Protein AF-A0AAE4RFW3-F1 (afdb_monomer_lite)

pLDDT: mean 86.4, std 10.26, range [41.56, 93.94]

Radius of gyration: 10.06 Å; chains: 1; bounding box: 22×22×27 Å

Secondary structure (DSSP, 8-state):
------TT-EEEESSSTT-EEEEEEEEGGGTEEEEEETTT--EEEEEGGGEEE--

Foldseek 3Di:
DDPDQDQQFWKDQQVDPPWIFGFHDADPVQQWTWTQTPPPRDIDIDHVVRIDTPD

Structure (mmCIF, N/CA/C/O backbone):
data_AF-A0AAE4RFW3-F1
#
_entry.id   AF-A0AAE4RFW3-F1
#
loop_
_atom_site.group_PDB
_atom_site.id
_atom_site.type_symbol
_atom_site.label_atom_id
_atom_site.label_alt_id
_atom_site.label_comp_id
_atom_site.label_asym_id
_atom_s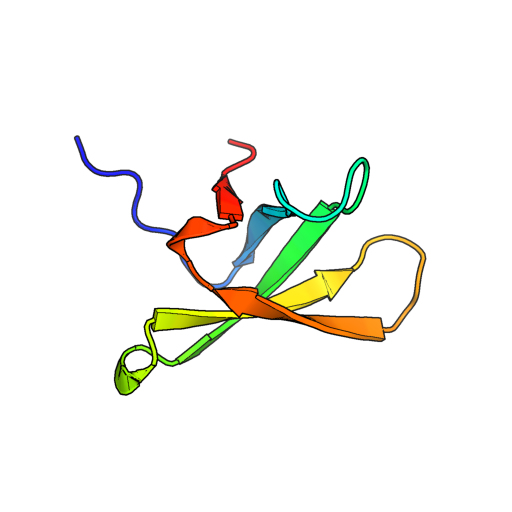ite.label_entity_id
_atom_site.label_seq_id
_atom_site.pdbx_PDB_ins_code
_atom_site.Cartn_x
_atom_site.Cartn_y
_atom_site.Cartn_z
_atom_site.occupancy
_atom_site.B_iso_or_equiv
_atom_site.auth_seq_id
_atom_site.auth_comp_id
_atom_site.auth_asym_id
_atom_site.auth_atom_id
_atom_site.pdbx_PDB_model_num
ATOM 1 N N . MET A 1 1 ? -10.626 17.182 6.544 1.00 41.56 1 MET A N 1
ATOM 2 C CA . MET A 1 1 ? -10.908 16.037 5.654 1.00 41.56 1 MET A CA 1
ATOM 3 C C . MET A 1 1 ? -9.649 15.194 5.641 1.00 41.56 1 MET A C 1
ATOM 5 O O . MET A 1 1 ? -8.609 15.742 5.307 1.00 41.56 1 MET A O 1
ATOM 9 N N . SER A 1 2 ? -9.699 13.954 6.126 1.00 49.78 2 SER A N 1
ATOM 10 C CA . SER A 1 2 ? -8.528 13.069 6.146 1.00 49.78 2 SER A CA 1
ATOM 11 C C . SER A 1 2 ? -8.592 12.171 4.918 1.00 49.78 2 SER A C 1
ATOM 13 O O . SER A 1 2 ? -9.531 11.385 4.801 1.00 49.78 2 SER A O 1
ATOM 15 N N . ASP A 1 3 ? -7.633 12.305 4.007 1.00 62.22 3 ASP A N 1
ATOM 16 C CA . ASP A 1 3 ? -7.429 11.371 2.900 1.00 62.22 3 ASP A CA 1
ATOM 17 C C . ASP A 1 3 ? -7.033 10.002 3.464 1.00 62.22 3 ASP A C 1
ATOM 19 O O . ASP A 1 3 ? -5.873 9.728 3.768 1.00 62.22 3 ASP A O 1
ATOM 23 N N . GLU A 1 4 ? -8.028 9.147 3.678 1.00 81.25 4 GLU A N 1
ATOM 24 C CA . GLU A 1 4 ? -7.806 7.756 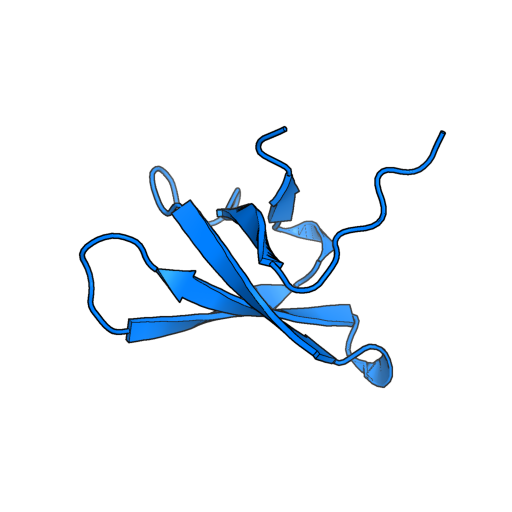4.045 1.00 81.25 4 GLU A CA 1
ATOM 25 C C . GLU A 1 4 ? -7.376 6.985 2.793 1.00 81.25 4 GLU A C 1
ATOM 27 O O . GLU A 1 4 ? -8.126 6.896 1.819 1.00 81.25 4 GLU A O 1
ATOM 32 N N . ILE A 1 5 ? -6.154 6.450 2.817 1.00 86.88 5 ILE A N 1
ATOM 33 C CA . ILE A 1 5 ? -5.637 5.567 1.769 1.00 86.88 5 ILE A CA 1
ATOM 34 C C . ILE A 1 5 ? -6.406 4.242 1.819 1.00 86.88 5 ILE A C 1
ATOM 36 O O . ILE A 1 5 ? -6.481 3.604 2.871 1.00 86.88 5 ILE A O 1
ATOM 40 N N . LYS A 1 6 ? -6.939 3.813 0.672 1.00 89.62 6 LYS A N 1
ATOM 41 C CA . LYS A 1 6 ? -7.734 2.590 0.499 1.00 89.62 6 LYS A CA 1
ATOM 42 C C . LYS A 1 6 ? -7.085 1.629 -0.489 1.00 89.62 6 LYS A C 1
ATOM 44 O O . LYS A 1 6 ? -6.248 2.007 -1.302 1.00 89.62 6 LYS A O 1
ATOM 49 N N . VAL A 1 7 ? -7.489 0.361 -0.426 1.00 91.88 7 VAL A N 1
ATOM 50 C CA . VAL A 1 7 ? -7.125 -0.626 -1.452 1.00 91.88 7 VAL A CA 1
ATOM 51 C C . VAL A 1 7 ? -7.671 -0.163 -2.803 1.00 91.88 7 VAL A C 1
ATOM 53 O O . VAL A 1 7 ? -8.831 0.230 -2.898 1.00 91.88 7 VAL A O 1
ATOM 56 N N . GLY A 1 8 ? -6.824 -0.194 -3.828 1.00 91.50 8 GLY A N 1
ATOM 57 C CA . GLY A 1 8 ? -7.094 0.338 -5.160 1.00 91.50 8 GLY A CA 1
ATOM 58 C C . GLY A 1 8 ? -6.636 1.783 -5.367 1.00 91.50 8 GLY A C 1
ATOM 59 O O . GLY A 1 8 ? -6.560 2.213 -6.516 1.00 91.50 8 GLY A O 1
ATOM 60 N N . ASP A 1 9 ? -6.278 2.520 -4.308 1.00 91.62 9 ASP A N 1
ATOM 61 C CA . ASP A 1 9 ? -5.751 3.876 -4.472 1.00 91.62 9 ASP A CA 1
ATOM 62 C C . ASP A 1 9 ? -4.367 3.848 -5.120 1.00 91.62 9 ASP A C 1
ATOM 64 O O . ASP A 1 9 ? -3.500 3.040 -4.764 1.00 91.62 9 ASP A O 1
ATOM 68 N N . ARG A 1 10 ? -4.141 4.782 -6.045 1.00 92.56 10 ARG A N 1
ATOM 69 C CA . ARG A 1 10 ? -2.813 5.052 -6.588 1.00 92.56 10 ARG A CA 1
ATOM 70 C C . ARG A 1 10 ? -2.063 5.961 -5.621 1.00 92.56 10 ARG A C 1
ATOM 72 O O . ARG A 1 10 ? -2.579 6.986 -5.175 1.00 92.56 10 ARG A O 1
ATOM 79 N N . VAL A 1 11 ? -0.846 5.572 -5.270 1.00 92.44 11 VAL A N 1
ATOM 80 C CA . VAL A 1 11 ? -0.014 6.287 -4.304 1.00 92.44 11 VAL A CA 1
ATOM 81 C C . VAL A 1 11 ? 1.415 6.425 -4.813 1.00 92.44 11 VAL A C 1
ATOM 83 O O . VAL A 1 11 ? 1.918 5.599 -5.575 1.00 92.44 11 VAL A O 1
ATOM 86 N N . GLU A 1 12 ? 2.077 7.478 -4.362 1.00 92.19 12 GLU A N 1
ATOM 87 C CA . GLU A 1 12 ? 3.512 7.687 -4.492 1.00 92.19 12 GLU A CA 1
ATOM 88 C C . GLU A 1 12 ? 4.192 7.396 -3.155 1.00 92.19 12 GLU A C 1
ATOM 90 O O . GLU A 1 12 ? 3.712 7.807 -2.095 1.00 92.19 12 GLU A O 1
ATOM 95 N N . VAL A 1 13 ? 5.328 6.707 -3.214 1.00 91.38 13 VAL A N 1
ATOM 96 C CA . VAL A 1 13 ? 6.191 6.482 -2.059 1.00 91.38 13 VAL A CA 1
ATOM 97 C C . VAL A 1 13 ? 7.114 7.689 -1.904 1.00 91.38 13 VAL A C 1
ATOM 99 O O . VAL A 1 13 ? 8.030 7.886 -2.694 1.00 91.38 13 VAL A O 1
ATOM 102 N N . THR A 1 14 ? 6.917 8.501 -0.869 1.00 88.31 14 THR A N 1
ATOM 103 C CA . THR A 1 14 ? 7.698 9.738 -0.677 1.00 88.31 14 THR A CA 1
ATOM 104 C C . THR A 1 14 ? 9.152 9.475 -0.287 1.00 88.31 14 THR A C 1
ATOM 106 O O . THR A 1 14 ? 10.024 10.292 -0.580 1.00 88.31 14 THR A O 1
ATOM 109 N N . THR A 1 15 ? 9.429 8.323 0.333 1.00 87.88 15 THR A N 1
ATOM 110 C CA . THR A 1 15 ? 10.787 7.904 0.718 1.00 87.88 15 THR A CA 1
ATOM 111 C C . THR A 1 15 ? 11.610 7.403 -0.480 1.00 87.88 15 THR A C 1
ATOM 113 O O . THR A 1 15 ? 12.834 7.521 -0.487 1.00 87.88 15 THR A O 1
ATOM 116 N N . ILE A 1 16 ? 10.951 6.902 -1.538 1.00 84.12 16 ILE A N 1
ATOM 117 C CA . ILE A 1 16 ? 11.597 6.405 -2.761 1.00 84.12 16 ILE A CA 1
ATOM 118 C C . ILE A 1 16 ? 11.112 7.235 -3.949 1.00 84.12 16 ILE A C 1
ATOM 120 O O . ILE A 1 16 ? 10.043 6.997 -4.511 1.00 84.12 16 ILE A O 1
ATOM 124 N N . LYS A 1 17 ? 11.926 8.211 -4.361 1.00 79.06 17 LYS A N 1
ATOM 125 C CA . LYS A 1 17 ? 11.584 9.112 -5.471 1.00 79.06 17 LYS A CA 1
ATOM 126 C C . LYS A 1 17 ? 11.168 8.338 -6.726 1.00 79.06 17 LYS A C 1
ATOM 128 O O . LYS A 1 17 ? 11.782 7.331 -7.070 1.00 79.06 17 LYS A O 1
ATOM 133 N N . HIS A 1 18 ? 10.145 8.849 -7.414 1.00 80.81 18 HIS A N 1
ATOM 134 C CA . HIS A 1 18 ? 9.581 8.288 -8.650 1.00 80.81 18 HIS A CA 1
ATOM 135 C C . HIS A 1 18 ? 8.983 6.878 -8.522 1.00 80.81 18 HIS A C 1
ATOM 137 O O . HIS A 1 18 ? 8.660 6.258 -9.533 1.00 80.81 18 HIS A O 1
ATOM 143 N N . THR A 1 19 ? 8.798 6.371 -7.301 1.00 88.56 19 THR A N 1
ATOM 144 C CA . THR A 1 19 ? 8.149 5.078 -7.083 1.00 88.56 19 THR A CA 1
ATOM 145 C C . THR A 1 19 ? 6.666 5.292 -6.849 1.00 88.56 19 THR A C 1
ATOM 147 O O . THR A 1 19 ? 6.244 5.796 -5.808 1.00 88.56 19 THR A O 1
ATOM 150 N N . THR A 1 20 ? 5.871 4.896 -7.836 1.00 91.75 20 THR A N 1
ATOM 151 C CA . THR A 1 20 ? 4.412 4.915 -7.751 1.00 91.75 20 THR A CA 1
ATOM 152 C C . THR A 1 20 ? 3.869 3.500 -7.824 1.00 91.75 20 THR A C 1
ATOM 154 O O . THR A 1 20 ? 4.498 2.593 -8.377 1.00 91.75 20 THR A O 1
ATOM 157 N N . GLY A 1 21 ? 2.703 3.302 -7.230 1.00 93.06 21 GLY A N 1
ATOM 158 C CA . GLY A 1 21 ? 2.030 2.021 -7.274 1.00 93.06 21 GLY A CA 1
ATOM 159 C C . GLY A 1 21 ? 0.583 2.111 -6.839 1.00 93.06 21 GLY A C 1
ATOM 160 O O . GLY A 1 21 ? 0.082 3.169 -6.458 1.00 93.06 21 GLY A O 1
ATOM 161 N N . VAL A 1 22 ? -0.087 0.970 -6.891 1.00 93.62 22 VAL A N 1
ATOM 162 C CA . VAL A 1 22 ? -1.476 0.817 -6.464 1.00 93.62 22 VAL A CA 1
ATOM 163 C C . VAL A 1 22 ? -1.508 0.042 -5.161 1.00 93.62 22 VAL A C 1
ATOM 165 O O . VAL A 1 22 ? -0.846 -0.987 -5.033 1.00 93.62 22 VAL A O 1
ATOM 168 N N . VAL A 1 23 ? -2.283 0.511 -4.189 1.00 93.38 23 VAL A N 1
ATOM 169 C CA . VAL A 1 23 ? -2.472 -0.196 -2.921 1.00 93.38 23 VAL A CA 1
ATOM 170 C C . VAL A 1 23 ? -3.211 -1.502 -3.182 1.00 93.38 23 VAL A C 1
ATOM 172 O O . VAL A 1 23 ? -4.384 -1.509 -3.539 1.00 93.38 23 VAL A O 1
ATOM 175 N N . GLU A 1 24 ? -2.536 -2.621 -2.972 1.00 93.94 24 GLU A N 1
ATOM 176 C CA . GLU A 1 24 ? -3.104 -3.957 -3.139 1.00 93.94 24 GLU A CA 1
ATOM 177 C C . GLU A 1 24 ? -3.695 -4.477 -1.825 1.00 93.94 24 GLU A C 1
ATOM 179 O O . GLU A 1 24 ? -4.742 -5.121 -1.807 1.00 93.94 24 GLU A O 1
ATOM 184 N N . LYS A 1 25 ? -3.039 -4.171 -0.700 1.00 93.38 25 LYS A N 1
ATOM 185 C CA . LYS A 1 25 ? -3.468 -4.620 0.627 1.00 93.38 25 LYS A CA 1
ATOM 186 C C . LYS A 1 25 ? -3.129 -3.591 1.692 1.00 93.38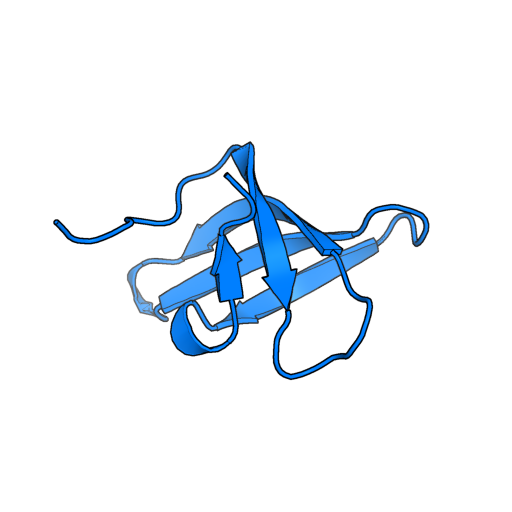 25 LYS A C 1
ATOM 188 O O . LYS A 1 25 ? -2.073 -2.970 1.652 1.00 93.38 25 LYS A O 1
ATOM 193 N N . LEU A 1 26 ? -3.996 -3.468 2.690 1.00 92.00 26 LEU A N 1
ATOM 194 C CA . LEU A 1 26 ? -3.763 -2.653 3.878 1.00 92.00 26 LEU A CA 1
ATOM 195 C C . LEU A 1 26 ? -3.620 -3.539 5.110 1.00 92.00 26 LEU A C 1
ATOM 197 O O . LEU A 1 26 ? -4.382 -4.486 5.303 1.00 92.00 26 LEU A O 1
ATOM 201 N N . ILE A 1 27 ? -2.639 -3.217 5.947 1.00 90.00 27 ILE A N 1
ATOM 202 C CA . ILE A 1 27 ? -2.354 -3.905 7.201 1.00 90.00 27 ILE A CA 1
ATOM 203 C C . ILE A 1 27 ? -2.575 -2.899 8.344 1.00 90.00 27 ILE A C 1
ATOM 205 O O . ILE A 1 27 ? -1.641 -2.199 8.747 1.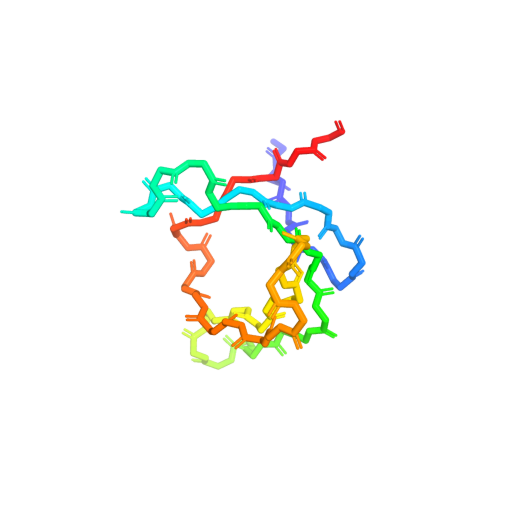00 90.00 27 ILE A O 1
ATOM 209 N N . PRO A 1 28 ? -3.810 -2.791 8.872 1.00 81.56 28 PRO A N 1
ATOM 210 C CA . PRO A 1 28 ? -4.182 -1.729 9.808 1.00 81.56 28 PRO A CA 1
ATOM 211 C C . PRO A 1 28 ? -3.400 -1.783 11.127 1.00 81.56 28 PRO A C 1
ATOM 213 O O . PRO A 1 28 ? -3.022 -0.736 11.646 1.00 81.56 28 PRO A O 1
ATOM 216 N N . GLY A 1 29 ? -3.075 -2.983 11.627 1.00 86.56 29 GLY A N 1
ATOM 217 C CA . GLY A 1 29 ? -2.309 -3.153 12.870 1.00 86.56 29 GLY A CA 1
ATOM 218 C C . GLY A 1 29 ? -0.896 -2.561 12.822 1.00 86.56 29 GLY A C 1
ATOM 219 O O . GLY A 1 29 ? -0.400 -2.083 13.836 1.00 86.56 29 GLY A O 1
ATOM 220 N N . TYR A 1 30 ? -0.279 -2.523 11.638 1.00 85.06 30 TYR A N 1
ATOM 221 C CA . TYR A 1 30 ? 1.085 -2.018 11.436 1.00 85.06 30 TYR A CA 1
ATOM 222 C C . TYR A 1 30 ? 1.121 -0.679 10.688 1.00 85.06 30 TYR A C 1
ATOM 224 O O . TYR A 1 30 ? 2.192 -0.122 10.463 1.00 85.06 30 TYR A O 1
ATOM 232 N N . ARG A 1 31 ? -0.051 -0.135 10.317 1.00 89.00 31 ARG A N 1
ATOM 233 C CA . ARG A 1 31 ? -0.185 1.060 9.465 1.00 89.00 31 ARG A CA 1
ATOM 234 C C . ARG A 1 31 ? 0.667 0.956 8.197 1.00 89.00 31 ARG A C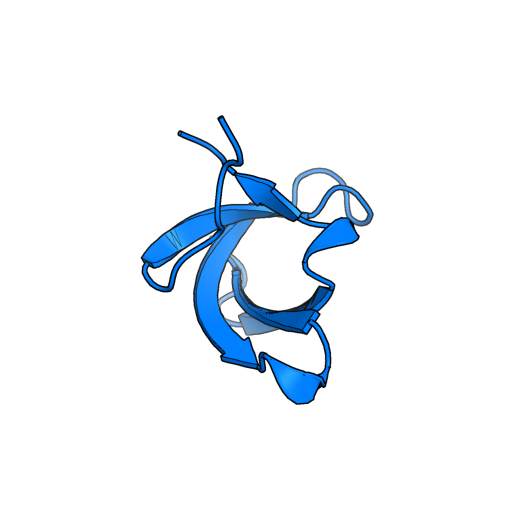 1
ATOM 236 O O . ARG A 1 31 ? 1.312 1.922 7.794 1.00 89.00 31 ARG A O 1
ATOM 243 N N . THR A 1 32 ? 0.663 -0.216 7.574 1.00 91.56 32 THR A N 1
ATOM 244 C CA . THR A 1 32 ? 1.445 -0.519 6.369 1.00 91.56 32 THR A CA 1
ATOM 245 C C . THR A 1 32 ? 0.503 -0.819 5.213 1.00 91.56 32 THR A C 1
ATOM 247 O O . THR A 1 32 ? -0.556 -1.417 5.409 1.00 91.56 32 THR A O 1
ATOM 250 N N . ALA A 1 33 ? 0.895 -0.433 4.006 1.00 92.69 33 ALA A N 1
ATOM 251 C CA . ALA A 1 33 ? 0.249 -0.824 2.768 1.00 92.69 33 ALA A CA 1
ATOM 252 C C . ALA A 1 33 ? 1.210 -1.670 1.931 1.00 92.69 33 ALA A C 1
ATOM 254 O O . ALA A 1 33 ? 2.402 -1.379 1.847 1.00 92.69 33 ALA A O 1
ATOM 255 N N . VAL A 1 34 ? 0.680 -2.713 1.303 1.00 93.75 34 VAL A N 1
ATOM 256 C CA . VAL A 1 34 ? 1.355 -3.431 0.226 1.00 93.75 34 VAL A CA 1
ATOM 257 C C . VAL A 1 34 ? 0.925 -2.779 -1.075 1.00 93.75 34 VAL A C 1
ATOM 259 O O . VAL A 1 34 ? -0.269 -2.676 -1.358 1.00 93.75 34 VAL A O 1
ATOM 262 N N . LEU A 1 35 ? 1.901 -2.327 -1.842 1.00 93.25 35 LEU A N 1
ATOM 263 C CA . LEU A 1 35 ? 1.736 -1.634 -3.104 1.00 93.25 35 LEU A CA 1
ATOM 264 C C . LEU A 1 35 ? 2.183 -2.542 -4.230 1.00 93.25 35 LEU A C 1
ATOM 266 O O . LEU A 1 35 ? 3.219 -3.188 -4.119 1.00 93.25 35 LEU A O 1
ATOM 270 N N . ARG A 1 36 ? 1.467 -2.521 -5.341 1.00 93.38 36 ARG A N 1
ATOM 271 C CA . ARG A 1 36 ? 1.942 -3.051 -6.612 1.00 93.38 36 ARG A CA 1
ATOM 272 C C . ARG A 1 36 ? 2.587 -1.914 -7.392 1.00 93.38 36 ARG A C 1
ATOM 274 O O . ARG A 1 36 ? 1.900 -0.949 -7.714 1.00 93.38 36 ARG A O 1
ATOM 281 N N . LEU A 1 37 ? 3.887 -2.008 -7.656 1.00 91.62 37 LEU A N 1
ATOM 282 C CA . LEU A 1 37 ? 4.632 -0.951 -8.340 1.00 91.62 37 LEU A CA 1
ATOM 283 C C . LEU A 1 37 ? 4.333 -0.947 -9.842 1.00 91.62 37 LEU A C 1
ATOM 285 O O . LEU A 1 37 ? 4.374 -1.995 -10.492 1.00 91.62 37 LEU A O 1
ATOM 289 N N . ASP A 1 38 ? 4.090 0.237 -10.402 1.00 84.19 38 ASP A N 1
ATOM 290 C CA . ASP A 1 38 ? 3.971 0.411 -11.849 1.00 84.19 38 ASP A CA 1
ATOM 291 C C . ASP A 1 38 ? 5.350 0.198 -12.503 1.00 84.19 38 ASP A C 1
ATOM 293 O O . ASP A 1 38 ? 6.332 0.856 -12.165 1.00 84.19 38 ASP A O 1
ATOM 297 N N . GLY A 1 39 ? 5.442 -0.758 -13.431 1.00 76.56 39 GLY A N 1
ATOM 298 C CA . GLY A 1 39 ? 6.633 -0.996 -14.259 1.00 76.56 39 GLY A CA 1
ATOM 299 C C . GLY A 1 39 ? 7.665 -1.993 -13.716 1.00 76.56 39 GLY A C 1
ATOM 300 O O . GLY A 1 39 ? 8.414 -2.554 -14.509 1.00 76.56 39 GLY A O 1
ATOM 301 N N . LEU A 1 40 ? 7.684 -2.282 -12.410 1.00 72.44 40 LEU A N 1
ATOM 302 C CA . LEU A 1 40 ? 8.657 -3.218 -11.813 1.00 72.44 40 LEU A CA 1
ATOM 303 C C . LEU A 1 40 ? 8.118 -4.645 -11.614 1.00 72.44 40 LEU A C 1
ATOM 305 O O . LEU A 1 40 ? 8.875 -5.529 -11.226 1.00 72.44 40 LEU A O 1
ATOM 309 N N . GLY A 1 41 ? 6.821 -4.885 -11.851 1.00 77.94 41 GLY A N 1
ATOM 310 C CA . GLY A 1 41 ? 6.192 -6.204 -11.671 1.00 77.94 41 GLY A CA 1
ATOM 311 C C . GLY A 1 41 ? 6.253 -6.746 -10.234 1.00 77.94 41 GLY A C 1
ATOM 312 O O . GLY A 1 41 ? 5.929 -7.907 -10.001 1.00 77.94 41 GLY A O 1
ATOM 313 N N . GLY A 1 42 ? 6.675 -5.914 -9.278 1.00 87.75 42 GLY A N 1
ATOM 314 C CA . GLY A 1 42 ? 6.927 -6.280 -7.892 1.00 87.75 42 GLY A CA 1
ATOM 315 C C . GLY A 1 42 ? 5.973 -5.596 -6.923 1.00 87.75 42 GLY A C 1
ATOM 316 O O . GLY A 1 42 ? 5.390 -4.545 -7.207 1.00 87.75 42 GLY A O 1
ATOM 317 N N . THR A 1 43 ? 5.839 -6.203 -5.750 1.00 91.94 43 THR A N 1
ATOM 318 C CA . THR A 1 43 ? 5.117 -5.622 -4.622 1.00 91.94 43 THR A CA 1
ATOM 319 C C . THR A 1 43 ? 6.085 -4.984 -3.632 1.00 91.94 43 THR A C 1
ATOM 321 O O . THR A 1 43 ? 7.105 -5.586 -3.300 1.00 91.94 43 THR A O 1
ATOM 324 N N . LEU A 1 44 ? 5.744 -3.808 -3.113 1.00 90.62 44 LEU A N 1
ATOM 325 C CA . LEU A 1 44 ? 6.503 -3.090 -2.093 1.00 90.62 44 LEU A CA 1
ATOM 326 C C . LEU A 1 44 ? 5.627 -2.849 -0.865 1.00 90.62 44 LEU A C 1
ATOM 328 O O . LEU A 1 44 ? 4.523 -2.326 -0.977 1.00 90.62 44 LEU A O 1
ATOM 332 N N . SER A 1 45 ? 6.125 -3.183 0.321 1.00 91.75 45 SER A N 1
ATOM 333 C CA . SER A 1 45 ? 5.495 -2.790 1.581 1.00 91.75 45 SER A CA 1
ATOM 334 C C . SER A 1 45 ? 6.012 -1.425 2.027 1.00 91.75 45 SER A C 1
ATOM 336 O O . SER A 1 45 ? 7.218 -1.263 2.207 1.00 91.75 45 SER A O 1
ATOM 338 N N . ALA A 1 46 ? 5.112 -0.472 2.251 1.00 90.56 46 ALA A N 1
ATOM 339 C CA . ALA A 1 46 ? 5.447 0.873 2.705 1.00 90.56 46 ALA A CA 1
ATOM 340 C C . ALA A 1 46 ? 4.490 1.335 3.807 1.00 90.56 46 ALA A C 1
ATOM 342 O O . ALA A 1 46 ? 3.312 0.968 3.837 1.00 90.56 46 ALA A O 1
ATOM 343 N N . THR A 1 47 ? 4.989 2.137 4.742 1.00 91.50 47 THR A N 1
ATOM 344 C CA . THR A 1 47 ? 4.168 2.660 5.837 1.00 91.50 47 THR A CA 1
ATOM 345 C C . THR A 1 47 ? 3.212 3.718 5.300 1.00 91.50 47 THR A C 1
ATOM 347 O O . THR A 1 47 ? 3.614 4.550 4.500 1.00 91.50 47 THR A O 1
ATOM 350 N N . LEU A 1 48 ? 1.975 3.786 5.794 1.00 88.81 48 LEU A N 1
ATOM 351 C CA . LEU A 1 48 ? 0.981 4.786 5.369 1.00 88.81 48 LEU A CA 1
ATOM 352 C C . LEU A 1 48 ? 1.474 6.239 5.482 1.00 88.81 48 LEU A C 1
ATOM 354 O O . LEU A 1 48 ? 1.024 7.098 4.738 1.00 88.81 48 LEU A O 1
ATOM 358 N N . ARG A 1 49 ? 2.414 6.517 6.394 1.00 88.94 49 ARG A N 1
ATOM 359 C CA . ARG A 1 49 ? 3.052 7.838 6.550 1.00 88.94 49 ARG A CA 1
ATOM 360 C C . ARG A 1 49 ? 3.984 8.215 5.398 1.00 88.94 49 ARG A C 1
ATOM 362 O O . ARG A 1 49 ? 4.232 9.393 5.182 1.00 88.94 49 ARG A O 1
ATOM 369 N N . GLU A 1 50 ? 4.518 7.220 4.705 1.00 90.69 50 GLU A N 1
ATOM 370 C CA . GLU A 1 50 ? 5.443 7.370 3.579 1.00 90.69 50 GLU A CA 1
ATOM 371 C C . GLU A 1 50 ? 4.700 7.359 2.240 1.00 90.69 50 GLU A C 1
ATOM 373 O O . GLU A 1 50 ? 5.324 7.337 1.182 1.00 90.69 50 GLU A O 1
ATOM 378 N N . LEU A 1 51 ? 3.366 7.350 2.278 1.00 90.69 51 LEU A N 1
ATOM 379 C CA . LEU A 1 51 ? 2.518 7.2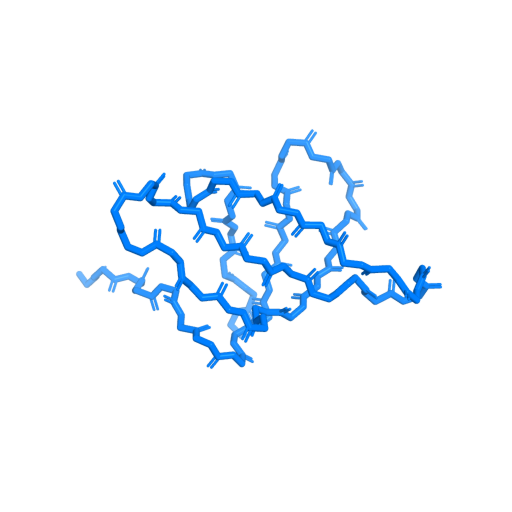66 1.103 1.00 90.69 51 LEU A CA 1
ATOM 380 C C . LEU A 1 51 ? 1.752 8.553 0.903 1.00 90.69 51 LEU A C 1
ATOM 382 O O . LEU A 1 51 ? 1.130 9.090 1.818 1.00 90.69 51 LEU A O 1
ATOM 386 N N . ARG A 1 52 ? 1.779 9.020 -0.338 1.00 91.00 52 ARG A N 1
ATOM 387 C CA . ARG A 1 52 ? 1.006 10.161 -0.793 1.00 91.00 52 ARG A CA 1
ATOM 388 C C . ARG A 1 52 ? 0.004 9.690 -1.828 1.00 91.00 52 ARG A C 1
ATOM 390 O O . ARG A 1 52 ? 0.391 9.140 -2.854 1.00 91.00 52 ARG A O 1
ATOM 397 N N . LYS A 1 53 ? -1.281 9.917 -1.567 1.00 88.62 53 LYS A N 1
ATOM 398 C CA . LYS A 1 53 ? -2.342 9.614 -2.526 1.00 88.62 53 LYS A CA 1
ATOM 399 C C . LYS A 1 53 ? -2.196 10.488 -3.774 1.00 88.62 53 LYS A C 1
ATOM 401 O O . LYS A 1 53 ? -2.041 11.705 -3.669 1.00 88.62 53 LYS A O 1
ATOM 406 N N . LEU A 1 54 ? -2.219 9.840 -4.933 1.00 86.81 54 LEU A N 1
ATOM 407 C CA . LEU A 1 54 ? -2.301 10.465 -6.245 1.00 86.81 54 LEU A CA 1
ATOM 408 C C . LEU A 1 54 ? -3.781 10.393 -6.650 1.00 86.81 54 LEU A C 1
ATOM 410 O O . LEU A 1 54 ? -4.223 9.366 -7.158 1.00 86.81 54 LEU A O 1
ATOM 414 N N . THR A 1 55 ? -4.549 11.421 -6.271 1.00 68.19 55 THR A N 1
ATOM 415 C CA . THR A 1 55 ? -5.977 11.597 -6.613 1.00 68.19 55 THR A CA 1
ATOM 416 C C . THR A 1 55 ? -6.224 11.530 -8.113 1.00 68.19 55 THR A C 1
ATOM 418 O O . THR A 1 55 ? -5.397 12.098 -8.862 1.00 68.19 55 THR A O 1
#

Sequence (55 aa):
MSDEIKVGDRVEVTTIKHTTGVVEKLIPGYRTAVLRLDGLGGTLSATLRELRKLT

Organism: Mycobacterium intracellulare (NCBI:txid1767)